Protein AF-A0AAV6LFU4-F1 (afdb_monomer)

Radius of gyration: 22.55 Å; Cα contacts (8 Å, |Δi|>4): 41; chains: 1; bounding box: 38×34×75 Å

InterPro domains:
  IPR006674 HD domain [PF13023] (10-73)
  IPR039356 5'-deoxynucleotidase YfbR/HDDC2 [PTHR11845] (11-84)

Sequence (85 aa):
MSSSNCGYVTAEEIGQLWTEYEENLSLEAKVVKDFDKVEMILQALEYETEQGKNLEE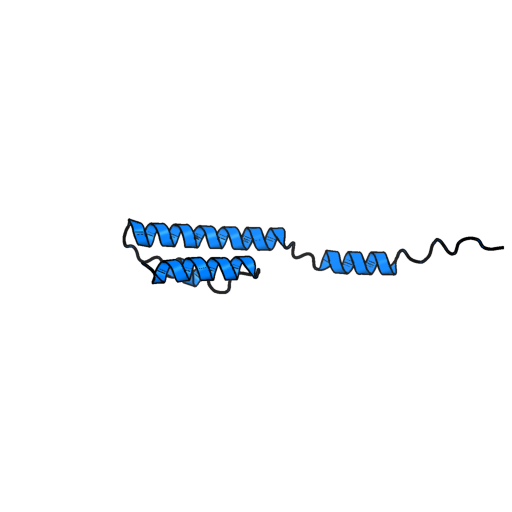FFQSTAGKFQTELGKAWASEIASRRTQS

Organism: NCBI:txid479676

Solvent-accessible surface area (backbone atoms only — not comparable to full-atom values): 5104 Å² total; per-residue (Å²): 133,92,80,78,96,75,84,84,66,72,60,64,56,48,48,51,55,48,47,67,52,62,69,61,68,47,69,64,61,42,48,51,59,20,46,57,51,48,51,55,41,48,53,37,50,51,45,26,71,76,69,70,47,89,49,61,67,55,49,59,70,44,60,88,68,48,83,40,72,65,37,46,52,49,49,51,50,55,55,51,51,65,75,73,109

pLDDT: mean 74.68, std 14.06, range [40.69, 90.19]

Mean predicted aligned error: 12.58 Å

Foldseek 3Di:
DDDDPDDPPCPVVVVVVVVVVVVPPPPVVLVVVLVVLLVQVLVVLVCCVPVVDDPVVSLVVCVPVRPDPVSVVSSVVSVVVSVVD

Secondary structure (DSSP, 8-state):
------SSSTTHHHHHHHHHHHT-S-HHHHHHHHHHHHHHHHHHHHHHHHH----HHHHHHHTT---SHHHHHHHHHHHHHHTT-

Structure (mmCIF, N/CA/C/O backbone):
data_AF-A0AAV6LFU4-F1
#
_entry.id   AF-A0AAV6LFU4-F1
#
loop_
_atom_site.group_PDB
_atom_site.id
_atom_site.type_symbol
_atom_site.label_atom_id
_atom_site.label_alt_id
_atom_site.label_comp_id
_atom_site.label_asym_id
_atom_site.label_entity_id
_atom_site.label_seq_id
_atom_site.pdbx_PDB_ins_code
_atom_site.Cartn_x
_atom_site.Cartn_y
_atom_site.Cartn_z
_atom_site.occupancy
_atom_site.B_iso_or_equiv
_atom_site.auth_seq_id
_atom_site.auth_comp_id
_atom_site.auth_asym_id
_atom_site.auth_atom_id
_atom_site.pdbx_PDB_model_num
ATOM 1 N N . MET A 1 1 ? 20.079 -26.840 -55.259 1.00 40.69 1 MET A N 1
ATOM 2 C CA . MET A 1 1 ? 20.606 -27.391 -53.996 1.00 40.69 1 MET A CA 1
ATOM 3 C C . MET A 1 1 ? 20.080 -26.527 -52.870 1.00 40.69 1 MET A C 1
ATOM 5 O O . MET A 1 1 ? 20.395 -25.349 -52.822 1.00 40.69 1 MET A O 1
ATOM 9 N N . SER A 1 2 ? 19.193 -27.102 -52.060 1.00 55.66 2 SER A N 1
ATOM 10 C CA . SER A 1 2 ? 18.784 -26.545 -50.773 1.00 55.66 2 SER A CA 1
ATOM 11 C C . SER A 1 2 ? 19.988 -26.598 -49.844 1.00 55.66 2 SER A C 1
ATOM 13 O O . SER A 1 2 ? 20.575 -27.672 -49.727 1.00 55.66 2 SER A O 1
ATOM 15 N N . SER A 1 3 ? 20.384 -25.475 -49.251 1.00 45.34 3 SER A N 1
ATOM 16 C CA . SER A 1 3 ? 21.209 -25.424 -48.040 1.00 45.34 3 SER A CA 1
ATOM 17 C C . SER A 1 3 ? 21.212 -24.001 -47.484 1.00 45.34 3 SER A C 1
ATOM 19 O O . SER A 1 3 ? 21.931 -23.129 -47.958 1.00 45.34 3 SER A O 1
ATOM 21 N N . SER A 1 4 ? 20.388 -23.833 -46.452 1.00 51.41 4 SER A N 1
ATOM 22 C CA . SER A 1 4 ? 20.751 -23.127 -45.223 1.00 51.41 4 SER A CA 1
ATOM 23 C C . SER A 1 4 ? 20.965 -21.617 -45.319 1.00 51.41 4 SER A C 1
ATOM 25 O O . SER A 1 4 ? 22.077 -21.119 -45.171 1.00 51.41 4 SER A O 1
ATOM 27 N N . ASN A 1 5 ? 19.854 -20.878 -45.393 1.00 50.09 5 ASN A N 1
ATOM 28 C CA . ASN A 1 5 ? 19.785 -19.515 -44.864 1.00 50.09 5 ASN A CA 1
ATOM 29 C C . ASN A 1 5 ? 19.764 -19.584 -43.320 1.00 50.09 5 ASN A C 1
ATOM 31 O O . ASN A 1 5 ? 18.747 -19.343 -42.681 1.00 50.09 5 ASN A O 1
ATOM 35 N N . CYS A 1 6 ? 20.868 -20.041 -42.727 1.00 53.22 6 CYS A N 1
ATOM 36 C CA . CYS A 1 6 ? 21.070 -20.137 -41.284 1.00 53.22 6 CYS A CA 1
ATOM 37 C C . CYS A 1 6 ? 22.177 -19.150 -40.919 1.00 53.22 6 CYS A C 1
ATOM 39 O O . CYS A 1 6 ? 23.354 -19.480 -41.038 1.00 53.22 6 CYS A O 1
ATOM 41 N N . GLY A 1 7 ? 21.813 -17.926 -40.531 1.00 53.66 7 GLY A N 1
ATOM 42 C CA . GLY A 1 7 ? 22.819 -16.971 -40.054 1.00 53.66 7 GLY A CA 1
ATOM 43 C C . GLY A 1 7 ? 22.423 -15.502 -39.935 1.00 53.66 7 GLY A C 1
ATOM 44 O O . GLY A 1 7 ? 23.253 -14.726 -39.482 1.00 53.66 7 GLY A O 1
ATOM 45 N N . TYR A 1 8 ? 21.204 -15.095 -40.306 1.00 51.69 8 TYR A N 1
ATOM 46 C CA . TYR A 1 8 ? 20.803 -13.675 -40.267 1.00 51.69 8 TYR A CA 1
ATOM 47 C C . TYR A 1 8 ? 19.475 -13.407 -39.548 1.00 51.69 8 TYR A C 1
ATOM 49 O O . TYR A 1 8 ? 18.863 -12.370 -39.758 1.00 51.69 8 TYR A O 1
ATOM 57 N N . VAL A 1 9 ? 19.029 -14.324 -38.686 1.00 57.62 9 VAL A N 1
ATOM 58 C CA . VAL A 1 9 ? 17.812 -14.121 -37.874 1.00 57.62 9 VAL A CA 1
ATOM 59 C C . VAL A 1 9 ? 18.146 -13.564 -36.471 1.00 57.62 9 VAL A C 1
ATOM 61 O O . VAL A 1 9 ? 17.307 -13.038 -35.757 1.00 57.62 9 VAL A O 1
ATOM 64 N N . THR A 1 10 ? 19.413 -13.569 -36.067 1.00 58.00 10 THR A N 1
ATOM 65 C CA . THR A 1 10 ? 19.794 -13.529 -34.645 1.00 58.00 10 THR A CA 1
ATOM 66 C C . THR A 1 10 ? 20.244 -12.173 -34.098 1.00 58.00 10 THR A C 1
ATOM 68 O O . THR A 1 10 ? 20.868 -12.138 -33.049 1.00 58.00 10 THR A O 1
ATOM 71 N N . ALA A 1 11 ? 19.977 -11.048 -34.760 1.00 58.78 11 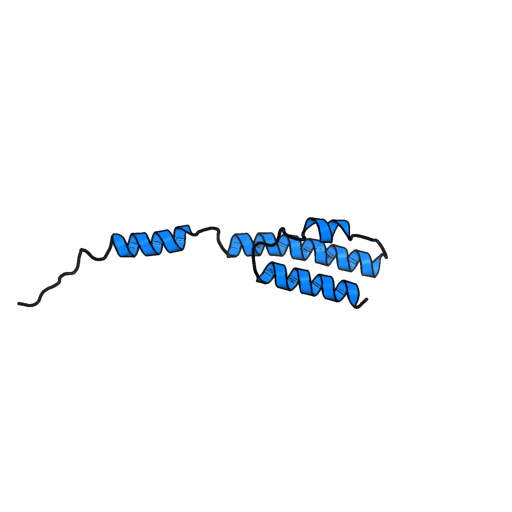ALA A N 1
ATOM 72 C CA . ALA A 1 11 ? 20.264 -9.728 -34.170 1.00 58.78 11 ALA A CA 1
ATOM 73 C C . ALA A 1 11 ? 18.982 -8.977 -33.802 1.00 58.78 11 ALA A C 1
ATOM 75 O O . ALA A 1 11 ? 18.895 -8.405 -32.721 1.00 58.78 11 ALA A O 1
ATOM 76 N N . GLU A 1 12 ? 17.975 -9.026 -34.672 1.00 61.28 12 GLU A N 1
ATOM 77 C CA . GLU A 1 12 ? 16.708 -8.321 -34.476 1.00 61.28 12 GLU A CA 1
ATOM 78 C C . GLU A 1 12 ? 15.772 -9.084 -33.527 1.00 61.28 12 GLU A C 1
ATOM 80 O O . GLU A 1 12 ? 15.246 -8.480 -32.599 1.00 61.28 12 GLU A O 1
ATOM 85 N N . GLU A 1 13 ? 15.665 -10.415 -33.650 1.00 62.81 13 GLU A N 1
ATOM 86 C CA . GLU A 1 13 ? 14.938 -11.244 -32.670 1.00 62.81 13 GLU A CA 1
ATOM 87 C C . GLU A 1 13 ? 15.630 -11.248 -31.303 1.00 62.81 13 GLU A C 1
ATOM 89 O O . GLU A 1 13 ? 14.969 -11.165 -30.271 1.00 62.81 13 GLU A O 1
ATOM 94 N N . ILE A 1 14 ? 16.971 -11.291 -31.281 1.00 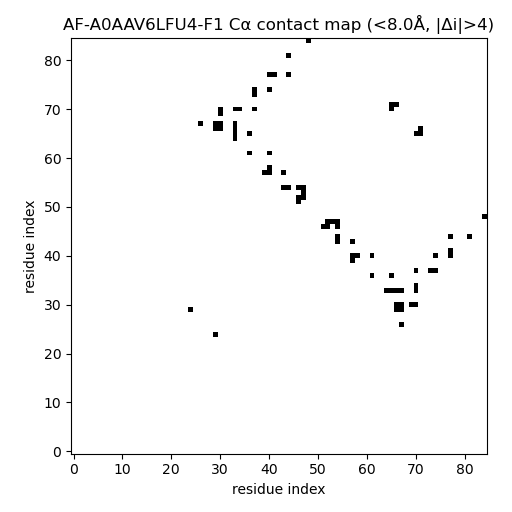64.81 14 ILE A N 1
ATOM 95 C CA . ILE A 1 14 ? 17.723 -11.185 -30.025 1.00 64.81 14 ILE A CA 1
ATOM 96 C C . ILE A 1 14 ? 17.508 -9.805 -29.413 1.00 64.81 14 ILE A C 1
ATOM 98 O O . ILE A 1 14 ? 17.243 -9.740 -28.224 1.00 64.81 14 ILE A O 1
ATOM 102 N N . GLY A 1 15 ? 17.551 -8.724 -30.196 1.00 66.25 15 GLY A N 1
ATOM 103 C CA . GLY A 1 15 ? 17.284 -7.366 -29.719 1.00 66.25 15 GLY A CA 1
ATOM 104 C C . GLY A 1 15 ? 15.849 -7.155 -29.226 1.00 66.25 15 GLY A C 1
ATOM 105 O O . GLY A 1 15 ? 15.659 -6.475 -28.222 1.00 66.25 15 GLY A O 1
ATOM 106 N N . GLN A 1 16 ? 14.847 -7.763 -29.867 1.00 66.44 16 GLN A N 1
ATOM 107 C CA . GLN A 1 16 ? 13.449 -7.717 -29.422 1.00 66.44 16 GLN A CA 1
ATOM 108 C C . GLN A 1 16 ? 13.237 -8.489 -28.117 1.00 66.44 16 GLN A C 1
ATOM 110 O O . GLN A 1 16 ? 12.678 -7.921 -27.185 1.00 66.44 16 GLN A O 1
ATOM 115 N N . LEU A 1 17 ? 13.772 -9.709 -27.993 1.00 59.44 17 LEU A N 1
ATOM 116 C CA . LEU A 1 17 ? 13.764 -10.469 -26.734 1.00 59.44 17 LEU A CA 1
ATOM 117 C C . LEU A 1 17 ? 14.562 -9.757 -25.629 1.00 59.44 17 LEU A C 1
ATOM 119 O O . LEU A 1 17 ? 14.187 -9.806 -24.461 1.00 59.44 17 LEU A O 1
ATOM 123 N N . TRP A 1 18 ? 15.654 -9.071 -25.986 1.00 59.25 18 TRP A N 1
ATOM 124 C CA . TRP A 1 18 ? 16.435 -8.263 -25.047 1.00 59.25 18 TRP A CA 1
ATOM 125 C C . TRP A 1 18 ? 15.701 -6.991 -24.626 1.00 59.25 18 TRP A C 1
ATOM 127 O O . TRP A 1 18 ? 15.833 -6.612 -23.476 1.00 59.25 18 TRP A O 1
ATOM 137 N N . THR A 1 19 ? 14.896 -6.378 -25.502 1.00 62.38 19 THR A N 1
ATOM 138 C CA . THR A 1 19 ? 14.021 -5.233 -25.181 1.00 62.38 19 THR A CA 1
ATOM 139 C C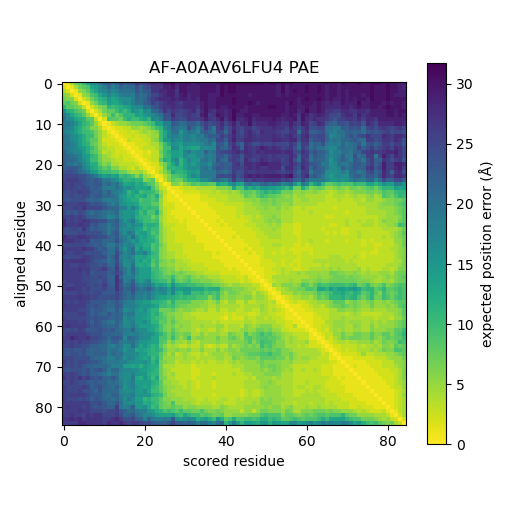 . THR A 1 19 ? 12.860 -5.673 -24.281 1.0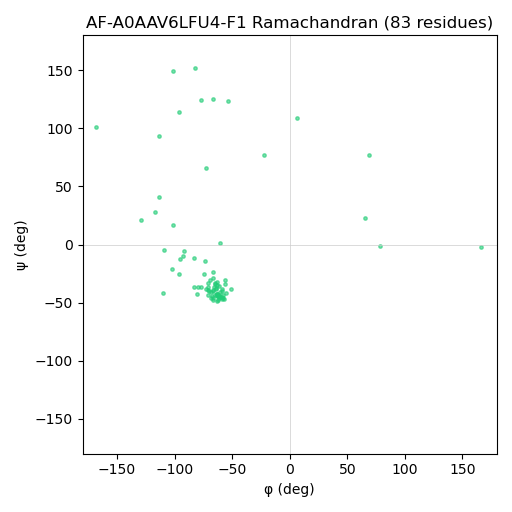0 62.38 19 THR A C 1
ATOM 141 O O . THR A 1 19 ? 12.559 -4.995 -23.308 1.00 62.38 19 THR A O 1
ATOM 144 N N . GLU A 1 20 ? 12.273 -6.847 -24.532 1.00 58.97 20 GLU A N 1
ATOM 145 C CA . GLU A 1 20 ? 11.244 -7.484 -23.690 1.00 58.97 20 GLU A CA 1
ATOM 146 C C . GLU A 1 20 ? 11.799 -7.882 -22.304 1.00 58.97 20 GLU A C 1
ATOM 148 O O . GLU A 1 20 ? 11.109 -7.797 -21.290 1.00 58.97 20 GLU A O 1
ATOM 153 N N . TYR A 1 21 ? 13.083 -8.253 -22.242 1.00 52.56 21 TYR A N 1
ATOM 154 C CA . TYR A 1 21 ? 13.828 -8.452 -20.998 1.00 52.56 21 TYR A CA 1
ATOM 155 C C . TYR A 1 21 ? 14.248 -7.122 -20.351 1.00 52.56 21 TYR A C 1
ATOM 157 O O . TYR A 1 21 ? 14.222 -7.035 -19.131 1.00 52.56 21 TYR A O 1
ATOM 165 N N . GLU A 1 22 ? 14.614 -6.080 -21.114 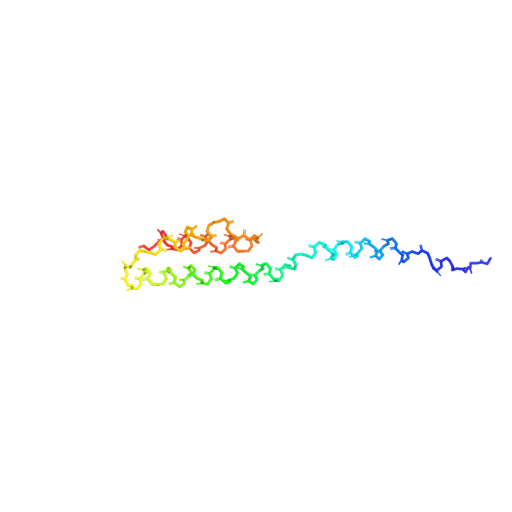1.00 49.41 22 GLU A N 1
ATOM 166 C CA . GLU A 1 22 ? 14.981 -4.725 -20.645 1.00 49.41 22 GLU A CA 1
ATOM 167 C C . GLU A 1 22 ? 13.787 -3.892 -20.165 1.00 49.41 22 GLU A C 1
ATOM 169 O O . GLU A 1 22 ? 13.975 -2.961 -19.380 1.00 49.41 22 GLU A O 1
ATOM 174 N N . GLU A 1 23 ? 12.555 -4.309 -20.472 1.00 55.22 23 GLU A N 1
ATOM 175 C CA . GLU A 1 23 ? 11.373 -3.939 -19.681 1.00 55.22 23 GLU A CA 1
ATOM 176 C C . GLU A 1 23 ? 11.471 -4.431 -18.207 1.00 55.22 23 GLU A C 1
ATOM 178 O O . GLU A 1 23 ? 10.591 -4.150 -17.385 1.00 55.22 23 GLU A O 1
ATOM 183 N N . ASN A 1 24 ? 12.596 -5.085 -17.853 1.00 45.94 24 ASN A N 1
ATOM 184 C CA . ASN A 1 24 ? 13.334 -5.138 -16.579 1.00 45.94 24 ASN A CA 1
ATOM 185 C C . ASN A 1 24 ? 13.086 -3.960 -15.627 1.00 45.94 24 ASN A C 1
ATOM 187 O O . ASN A 1 24 ? 13.928 -3.119 -15.309 1.00 45.94 24 ASN A O 1
ATOM 191 N N . LEU A 1 25 ? 11.935 -4.037 -14.993 1.00 52.72 25 LEU A N 1
ATOM 192 C CA . LEU A 1 25 ? 11.718 -3.545 -13.651 1.00 52.72 25 LEU A CA 1
ATOM 193 C C . LEU A 1 25 ? 11.444 -4.740 -12.725 1.00 52.72 25 LEU A C 1
ATOM 195 O O . LEU A 1 25 ? 10.497 -4.629 -11.954 1.00 52.72 25 LEU A O 1
ATOM 199 N N . SER A 1 26 ? 12.174 -5.865 -12.895 1.00 60.56 26 SER A N 1
ATOM 200 C CA . SER A 1 26 ? 11.964 -7.211 -12.304 1.00 60.56 26 SER A CA 1
ATOM 201 C C . SER A 1 26 ? 10.665 -7.338 -11.511 1.00 60.56 26 SER A C 1
ATOM 203 O O . SER A 1 26 ? 10.519 -6.791 -10.411 1.00 60.56 26 SER A O 1
ATOM 205 N N . LEU A 1 27 ? 9.714 -8.085 -12.073 1.00 67.75 27 LEU A N 1
ATOM 206 C CA . LEU A 1 27 ? 8.443 -8.355 -11.414 1.00 67.75 27 LEU A CA 1
ATOM 207 C C . LEU A 1 27 ? 8.677 -8.881 -9.994 1.00 67.75 27 LEU A C 1
ATOM 209 O O . LEU A 1 27 ? 8.001 -8.446 -9.074 1.00 67.75 27 LEU A O 1
ATOM 213 N N . GLU A 1 28 ? 9.695 -9.713 -9.794 1.00 73.06 28 GLU A N 1
ATOM 214 C CA . GLU A 1 28 ? 10.114 -10.225 -8.494 1.00 73.06 28 GLU A CA 1
ATOM 215 C C . GLU A 1 28 ? 10.550 -9.102 -7.547 1.00 73.06 28 GLU A C 1
ATOM 217 O O . GLU A 1 28 ? 10.089 -9.058 -6.413 1.00 73.06 28 GLU A O 1
ATOM 222 N N . ALA A 1 29 ? 11.371 -8.145 -7.989 1.00 74.94 29 ALA A N 1
ATOM 223 C CA . ALA A 1 29 ? 11.790 -7.014 -7.158 1.00 74.94 29 ALA A CA 1
ATOM 224 C C . ALA A 1 29 ? 10.618 -6.085 -6.792 1.00 74.94 29 ALA A C 1
ATOM 226 O O . ALA A 1 29 ? 10.562 -5.563 -5.674 1.00 74.94 29 ALA A O 1
ATOM 227 N N . LYS A 1 30 ? 9.662 -5.885 -7.708 1.00 78.00 30 LYS A N 1
ATOM 228 C CA . LYS A 1 30 ? 8.415 -5.153 -7.426 1.00 78.00 30 LYS A CA 1
ATOM 229 C C . LYS A 1 30 ? 7.517 -5.910 -6.460 1.00 78.00 30 LYS A C 1
ATOM 231 O O . LYS A 1 30 ? 7.004 -5.305 -5.524 1.00 78.00 30 LYS A O 1
ATOM 236 N N . VAL A 1 31 ? 7.367 -7.217 -6.661 1.00 82.62 31 VAL A N 1
ATOM 237 C CA . VAL A 1 31 ? 6.608 -8.105 -5.778 1.00 82.62 31 VAL A CA 1
ATOM 238 C C . VAL A 1 31 ? 7.222 -8.098 -4.385 1.00 82.62 31 VAL A C 1
ATOM 240 O O . VAL A 1 31 ? 6.491 -7.919 -3.425 1.00 82.62 31 VAL A O 1
ATOM 243 N N . VAL A 1 32 ? 8.547 -8.192 -4.252 1.00 84.88 32 VAL A N 1
ATOM 244 C CA . VAL A 1 32 ? 9.238 -8.138 -2.953 1.00 84.88 32 VAL A CA 1
ATOM 245 C C . VAL A 1 32 ? 9.026 -6.785 -2.267 1.00 84.88 32 VAL A C 1
ATOM 247 O O . VAL A 1 32 ? 8.714 -6.746 -1.081 1.00 84.88 32 VAL A O 1
ATOM 250 N N . LYS A 1 33 ? 9.113 -5.666 -3.001 1.00 84.31 33 LYS A N 1
ATOM 251 C CA . LYS A 1 33 ? 8.829 -4.325 -2.449 1.00 84.31 33 LYS A CA 1
ATOM 252 C C . LYS A 1 33 ? 7.367 -4.112 -2.067 1.00 84.31 33 LYS A C 1
ATOM 254 O O . LYS A 1 33 ? 7.078 -3.265 -1.226 1.00 84.31 33 LYS A O 1
ATOM 259 N N . ASP A 1 34 ? 6.440 -4.780 -2.737 1.00 87.75 34 ASP A N 1
ATOM 260 C CA . ASP A 1 34 ? 5.028 -4.732 -2.376 1.00 87.75 34 ASP A CA 1
ATOM 261 C C . ASP A 1 34 ? 4.734 -5.662 -1.200 1.00 87.75 34 ASP A C 1
ATOM 263 O O . ASP A 1 34 ? 3.981 -5.273 -0.314 1.00 87.75 34 ASP A O 1
ATOM 267 N N . PHE A 1 35 ? 5.391 -6.822 -1.139 1.00 87.56 35 PHE A N 1
ATOM 268 C CA . PHE A 1 35 ? 5.313 -7.768 -0.030 1.00 87.56 35 PHE A CA 1
ATOM 269 C C . PHE A 1 35 ? 5.752 -7.119 1.285 1.00 87.56 35 PHE A C 1
ATOM 271 O O . PHE A 1 35 ? 5.017 -7.188 2.260 1.00 87.56 35 PHE A O 1
ATOM 278 N N . ASP A 1 36 ? 6.883 -6.409 1.284 1.00 88.19 36 ASP A N 1
ATOM 279 C CA . ASP A 1 36 ? 7.391 -5.656 2.442 1.00 88.19 36 ASP A CA 1
ATOM 280 C C . ASP A 1 36 ? 6.352 -4.653 2.987 1.00 88.19 36 ASP A C 1
ATOM 282 O O . ASP A 1 36 ? 6.098 -4.562 4.185 1.00 88.19 36 ASP A O 1
ATOM 286 N N . LYS A 1 37 ? 5.644 -3.951 2.093 1.00 88.31 37 LYS A N 1
ATOM 287 C CA . LYS A 1 37 ? 4.579 -3.009 2.482 1.00 88.31 37 LYS A CA 1
ATOM 288 C C . LYS A 1 37 ? 3.315 -3.710 2.971 1.00 88.31 37 LYS A C 1
ATOM 290 O O . LYS A 1 37 ? 2.663 -3.188 3.872 1.00 88.31 37 LYS A O 1
ATOM 295 N N . VAL A 1 38 ? 2.943 -4.833 2.351 1.00 88.19 38 VAL A N 1
ATOM 296 C CA . VAL A 1 38 ? 1.795 -5.657 2.763 1.00 88.19 38 VAL A CA 1
ATOM 297 C C . VAL A 1 38 ? 2.029 -6.222 4.163 1.00 88.19 38 VAL A C 1
ATOM 299 O O . VAL A 1 38 ? 1.126 -6.182 4.990 1.00 88.19 38 VAL A O 1
ATOM 302 N N . GLU A 1 39 ? 3.241 -6.690 4.449 1.00 89.56 39 GLU A N 1
ATOM 303 C CA . GLU A 1 39 ? 3.635 -7.203 5.762 1.00 89.56 39 GLU A CA 1
ATOM 304 C C . GLU A 1 39 ? 3.570 -6.103 6.833 1.00 89.56 39 GLU A C 1
ATOM 306 O O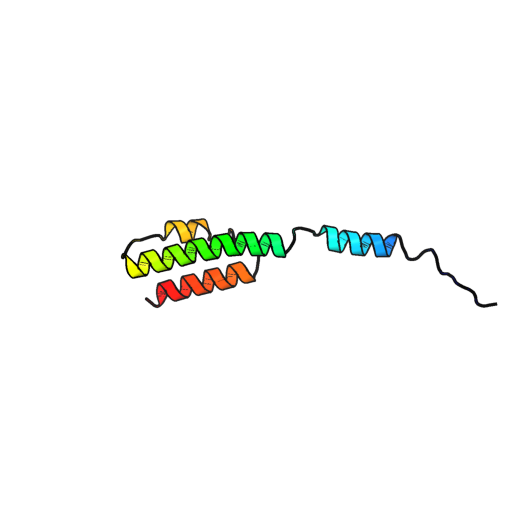 . GLU A 1 39 ? 2.945 -6.298 7.874 1.00 89.56 39 GLU A O 1
ATOM 311 N N . MET A 1 40 ? 4.048 -4.894 6.518 1.00 90.19 40 MET A N 1
ATOM 312 C CA . MET A 1 40 ? 3.951 -3.742 7.420 1.00 90.19 40 MET A CA 1
ATOM 313 C C . MET A 1 40 ? 2.500 -3.384 7.798 1.00 90.19 40 MET A C 1
ATOM 315 O O . MET A 1 40 ? 2.211 -3.136 8.970 1.00 90.19 40 MET A O 1
ATOM 319 N N . ILE A 1 41 ? 1.566 -3.349 6.837 1.00 89.69 41 ILE A N 1
ATOM 320 C CA . ILE A 1 41 ? 0.150 -3.060 7.146 1.00 89.69 41 ILE A CA 1
ATOM 321 C C . ILE A 1 41 ? -0.568 -4.235 7.812 1.00 89.69 41 ILE A C 1
ATOM 323 O O . ILE A 1 41 ? -1.533 -4.017 8.541 1.00 89.69 41 ILE A O 1
ATOM 327 N N . LEU A 1 42 ? -0.109 -5.467 7.583 1.00 89.00 42 LEU A N 1
ATOM 328 C CA . LEU A 1 42 ? -0.632 -6.647 8.262 1.00 89.00 42 LEU A CA 1
ATOM 329 C C . LEU A 1 42 ? -0.289 -6.599 9.752 1.00 89.00 42 LEU A C 1
ATOM 331 O O . LEU A 1 42 ? -1.186 -6.733 10.579 1.00 89.00 42 LEU A O 1
ATOM 335 N N . GLN A 1 43 ? 0.972 -6.311 10.089 1.00 88.69 43 GLN A N 1
ATOM 336 C CA . GLN A 1 43 ? 1.370 -6.089 11.478 1.00 88.69 43 GLN A CA 1
ATOM 337 C C . GLN A 1 43 ? 0.572 -4.940 12.098 1.00 88.69 43 GLN A C 1
ATOM 339 O O . GLN A 1 43 ? 0.079 -5.064 13.216 1.00 88.69 43 GLN A O 1
ATOM 344 N N . ALA A 1 44 ? 0.395 -3.829 11.370 1.00 89.00 44 ALA A N 1
ATOM 345 C CA . ALA A 1 44 ? -0.423 -2.721 11.850 1.00 89.00 44 ALA A CA 1
ATOM 346 C C . ALA A 1 44 ? -1.854 -3.178 12.184 1.00 89.00 44 ALA A C 1
ATOM 348 O O . ALA A 1 44 ? -2.328 -2.881 13.276 1.00 89.00 44 ALA A O 1
ATOM 349 N N . LEU A 1 45 ? -2.510 -3.952 11.309 1.00 87.25 45 LEU A N 1
ATOM 350 C CA . LEU A 1 45 ? -3.846 -4.507 11.558 1.00 87.25 45 LEU A CA 1
ATOM 351 C C . LEU A 1 45 ? -3.894 -5.376 12.825 1.00 87.25 45 LEU A C 1
ATOM 353 O O . LEU A 1 45 ? -4.817 -5.243 13.631 1.00 87.25 45 LEU A O 1
ATOM 357 N N . GLU A 1 46 ? -2.915 -6.262 13.007 1.00 87.69 46 GLU A N 1
ATOM 358 C CA . GLU A 1 46 ? -2.824 -7.129 14.188 1.00 87.69 46 GLU A CA 1
ATOM 359 C C . GLU A 1 46 ? -2.652 -6.299 15.466 1.00 87.69 46 GLU A C 1
ATOM 361 O O . GLU A 1 46 ? -3.378 -6.504 16.437 1.00 87.69 46 GLU A O 1
ATOM 366 N N . TYR A 1 47 ? -1.790 -5.279 15.445 1.00 87.56 47 TYR A N 1
ATOM 367 C CA . TYR A 1 47 ? -1.635 -4.345 16.562 1.00 87.56 47 TYR A CA 1
ATOM 368 C C . TYR A 1 47 ? -2.896 -3.510 16.835 1.00 87.56 47 TYR A C 1
ATOM 370 O O . TYR A 1 47 ? -3.205 -3.264 18.005 1.00 87.56 47 TYR A O 1
ATOM 378 N N . GLU A 1 48 ? -3.626 -3.060 15.805 1.00 85.94 48 GLU A N 1
ATOM 379 C CA . GLU A 1 48 ? -4.915 -2.374 15.988 1.00 85.94 48 GLU A CA 1
ATOM 380 C C . GLU A 1 48 ? -5.927 -3.310 16.669 1.00 85.94 48 GLU A C 1
ATOM 382 O O . GLU A 1 48 ? -6.598 -2.907 17.618 1.00 85.94 48 GLU A O 1
ATOM 387 N N . THR A 1 49 ? -5.982 -4.572 16.235 1.00 82.81 49 THR A N 1
ATOM 388 C CA . THR A 1 49 ? -6.936 -5.579 16.726 1.00 82.81 49 THR A CA 1
ATOM 389 C C . THR A 1 49 ? -6.616 -6.033 18.153 1.00 82.81 49 THR A C 1
ATOM 391 O O . THR A 1 49 ? -7.514 -6.137 18.987 1.00 82.81 49 THR A O 1
ATOM 394 N N . GLU A 1 50 ? -5.343 -6.286 18.467 1.00 84.19 50 GLU A N 1
ATOM 395 C CA . GLU A 1 50 ? -4.925 -6.790 19.779 1.00 84.19 50 GLU A CA 1
ATOM 396 C C . GLU A 1 50 ? -4.759 -5.688 20.832 1.00 84.19 50 GLU A C 1
ATOM 398 O O . GLU A 1 50 ? -5.055 -5.908 22.007 1.00 84.19 50 GLU A O 1
ATOM 403 N N . GLN A 1 51 ? -4.264 -4.504 20.445 1.00 81.88 51 GLN A N 1
ATOM 404 C CA . GLN A 1 51 ? -3.944 -3.420 21.387 1.00 81.88 51 GLN A CA 1
ATOM 405 C C . GLN A 1 51 ? -4.898 -2.223 21.311 1.00 81.88 51 GLN A C 1
ATOM 407 O O . GLN A 1 51 ? -4.756 -1.297 22.113 1.00 81.88 51 GLN A O 1
ATOM 412 N N . GLY A 1 52 ? -5.844 -2.201 20.365 1.00 78.44 52 GLY A N 1
ATOM 413 C CA . GLY A 1 52 ? -6.802 -1.103 20.204 1.00 78.44 52 GLY A CA 1
ATOM 414 C C . GLY A 1 52 ? -6.157 0.226 19.800 1.00 78.44 52 GLY A C 1
ATOM 415 O O . GLY A 1 52 ? -6.702 1.294 20.083 1.00 78.44 52 GLY A O 1
ATOM 416 N N . LYS A 1 53 ? -4.962 0.188 19.199 1.00 78.56 53 LYS A N 1
ATOM 417 C CA . LYS A 1 53 ? -4.283 1.385 18.686 1.00 78.56 53 LYS A CA 1
ATOM 418 C C . LYS A 1 53 ? -4.831 1.743 17.312 1.00 78.56 53 LYS A C 1
ATOM 420 O O . LYS A 1 53 ? -5.267 0.868 16.583 1.00 78.56 53 LYS A O 1
ATOM 425 N N . ASN A 1 54 ? -4.787 3.024 16.958 1.00 78.06 54 ASN A N 1
ATOM 426 C CA . ASN A 1 54 ? -5.066 3.462 15.596 1.00 78.06 54 ASN A CA 1
ATOM 427 C C . ASN A 1 54 ? -3.731 3.607 14.858 1.00 78.06 54 ASN A C 1
ATOM 429 O O . ASN A 1 54 ? -2.910 4.447 15.224 1.00 78.06 54 ASN A O 1
ATOM 433 N N . LEU A 1 55 ? -3.518 2.757 13.860 1.00 84.94 55 LEU A N 1
ATOM 434 C CA . LEU A 1 55 ? -2.330 2.701 13.010 1.00 84.94 55 LEU A CA 1
ATOM 435 C C . LEU A 1 55 ? -2.704 2.998 11.551 1.00 84.94 55 LEU A C 1
ATOM 437 O O . LEU A 1 55 ? -2.028 2.569 10.617 1.00 84.94 55 LEU A O 1
ATOM 441 N N . GLU A 1 56 ? -3.767 3.780 11.342 1.00 81.69 56 GLU A N 1
ATOM 442 C CA . GLU A 1 56 ? -4.250 4.179 10.018 1.00 81.69 56 GLU A CA 1
ATOM 443 C C . GLU A 1 56 ? -3.184 4.887 9.179 1.00 81.69 56 GLU A C 1
ATOM 445 O O . GLU A 1 56 ? -3.157 4.749 7.955 1.00 81.69 56 GLU A O 1
ATOM 450 N N . GLU A 1 57 ? -2.265 5.599 9.830 1.00 84.50 57 GLU A N 1
ATOM 451 C CA . GLU A 1 57 ? -1.133 6.245 9.169 1.00 84.50 57 GLU A CA 1
ATOM 452 C C . GLU A 1 57 ? -0.283 5.251 8.363 1.00 84.50 57 GLU A C 1
ATOM 454 O O . GLU A 1 57 ? 0.179 5.590 7.275 1.00 84.50 57 GLU A O 1
ATOM 459 N N . PHE A 1 58 ? -0.148 3.999 8.818 1.00 85.81 58 PHE A N 1
ATOM 460 C CA . PHE A 1 58 ? 0.605 2.960 8.113 1.00 85.81 58 PHE A CA 1
ATOM 461 C C . PHE A 1 58 ? -0.123 2.513 6.842 1.00 85.81 58 PHE A C 1
ATOM 463 O O . PHE A 1 58 ? 0.503 2.370 5.787 1.00 85.81 58 PHE A O 1
ATOM 470 N N . PHE A 1 59 ? -1.450 2.398 6.893 1.00 83.56 59 PHE A N 1
ATOM 471 C CA . PHE A 1 59 ? -2.281 2.104 5.723 1.00 83.56 59 PHE A CA 1
ATOM 472 C C . PHE A 1 59 ? -2.257 3.245 4.707 1.00 83.56 59 PHE A C 1
ATOM 474 O O . PHE A 1 59 ? -2.028 3.016 3.520 1.00 83.56 59 PHE A O 1
ATOM 481 N N . GLN A 1 60 ? -2.412 4.491 5.158 1.00 84.69 60 GLN A N 1
ATOM 482 C CA . GLN A 1 60 ? -2.317 5.650 4.269 1.00 84.69 60 GLN A CA 1
ATOM 483 C C . GLN A 1 60 ? -0.909 5.804 3.685 1.00 84.69 60 GLN A C 1
ATOM 485 O O . GLN A 1 60 ? -0.759 6.173 2.522 1.00 84.69 60 GLN A O 1
ATOM 490 N N . SER A 1 61 ? 0.130 5.457 4.451 1.00 83.94 61 SER A N 1
ATOM 491 C CA . SER A 1 61 ? 1.512 5.515 3.976 1.00 83.94 61 SER A CA 1
ATOM 492 C C . SER A 1 61 ? 1.811 4.510 2.862 1.00 83.94 61 SER A C 1
ATOM 494 O O . SER A 1 61 ? 2.757 4.733 2.107 1.00 83.94 61 SER A O 1
ATOM 496 N N . THR A 1 62 ? 1.051 3.417 2.749 1.00 83.75 62 THR A N 1
ATOM 497 C CA . THR A 1 62 ? 1.238 2.378 1.722 1.00 83.75 62 THR A CA 1
ATOM 498 C C . THR A 1 62 ? 0.236 2.488 0.577 1.00 83.75 62 THR A C 1
ATOM 500 O O . THR A 1 62 ? 0.535 2.038 -0.533 1.00 83.75 62 THR A O 1
ATOM 503 N N . ALA A 1 63 ? -0.905 3.147 0.796 1.00 79.88 63 ALA A N 1
ATOM 504 C CA . ALA A 1 63 ? -1.892 3.441 -0.234 1.00 79.88 63 ALA A CA 1
ATOM 505 C C . ALA A 1 63 ? -1.246 4.166 -1.430 1.00 79.88 63 ALA A C 1
ATOM 507 O O . ALA A 1 63 ? -0.585 5.193 -1.294 1.00 79.88 63 ALA A O 1
ATOM 508 N N . GLY A 1 64 ? -1.394 3.591 -2.627 1.00 78.25 64 GLY A N 1
ATOM 509 C CA . GLY A 1 64 ? -0.801 4.125 -3.859 1.00 78.25 64 GLY A CA 1
ATOM 510 C C . GLY A 1 64 ? 0.694 3.833 -4.058 1.00 78.25 64 GLY A C 1
ATOM 511 O O . GLY A 1 64 ? 1.235 4.188 -5.103 1.00 78.25 64 GLY A O 1
ATOM 512 N N . LYS A 1 65 ? 1.370 3.153 -3.117 1.00 84.44 65 LYS A N 1
ATOM 513 C CA . LYS A 1 65 ? 2.769 2.706 -3.279 1.00 84.44 65 LYS A CA 1
ATOM 514 C C . LYS A 1 65 ? 2.908 1.292 -3.852 1.00 84.44 65 LYS A C 1
ATOM 516 O O . LYS A 1 65 ? 4.040 0.864 -4.094 1.00 84.44 65 LYS A O 1
ATOM 521 N N . PHE A 1 66 ? 1.801 0.574 -4.037 1.00 83.81 66 PHE A N 1
ATOM 522 C CA . PHE A 1 66 ? 1.781 -0.763 -4.634 1.00 83.81 66 PHE A CA 1
ATOM 523 C C . PHE A 1 66 ? 1.938 -0.678 -6.149 1.00 83.81 66 PHE A C 1
ATOM 525 O O . PHE A 1 66 ? 1.171 0.010 -6.825 1.00 83.81 66 PHE A O 1
ATOM 532 N N . GLN A 1 67 ? 2.943 -1.370 -6.677 1.00 79.44 67 GLN A N 1
ATOM 533 C CA . GLN A 1 67 ? 3.267 -1.351 -8.104 1.00 79.44 67 GLN A CA 1
ATOM 534 C C . GLN A 1 67 ? 2.650 -2.532 -8.856 1.00 79.44 67 GLN A C 1
ATOM 536 O O . GLN A 1 67 ? 2.406 -2.434 -10.055 1.00 79.44 67 GLN A O 1
ATOM 541 N N .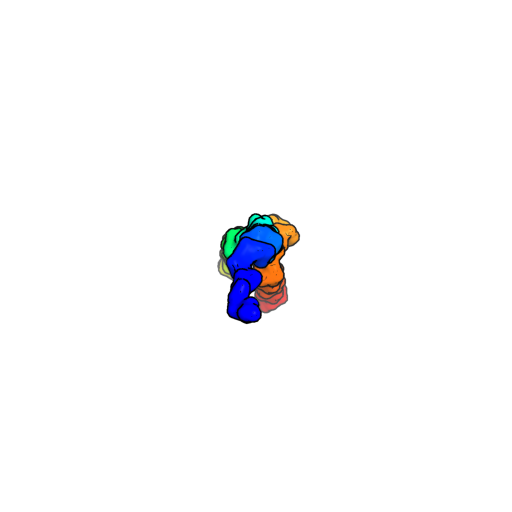 THR A 1 68 ? 2.395 -3.634 -8.156 1.00 82.31 68 THR A N 1
ATOM 542 C CA . THR A 1 68 ? 1.868 -4.883 -8.701 1.00 82.31 68 THR A CA 1
ATOM 543 C C . THR A 1 68 ? 0.377 -5.027 -8.419 1.00 82.31 68 THR A C 1
ATOM 545 O O . THR A 1 68 ? -0.132 -4.577 -7.391 1.00 82.31 68 THR A O 1
ATOM 548 N N . GLU A 1 69 ? -0.329 -5.709 -9.319 1.00 82.56 69 GLU A N 1
ATOM 549 C CA . GLU A 1 69 ? -1.741 -6.055 -9.110 1.00 82.56 69 GLU A CA 1
ATOM 550 C C . GLU A 1 69 ? -1.926 -6.980 -7.896 1.00 82.56 69 GLU A C 1
ATOM 552 O O . GLU A 1 69 ? -2.902 -6.842 -7.162 1.00 82.56 69 GLU A O 1
ATOM 557 N N . LEU A 1 70 ? -0.947 -7.851 -7.615 1.00 83.44 70 LEU A N 1
ATOM 558 C CA . LEU A 1 70 ? -0.943 -8.704 -6.424 1.00 83.44 70 LEU A CA 1
ATOM 559 C C . LEU A 1 70 ? -0.877 -7.880 -5.129 1.00 83.44 70 LEU A C 1
ATOM 561 O O . LEU A 1 70 ? -1.692 -8.083 -4.231 1.00 83.44 70 LEU A O 1
ATOM 565 N N . GLY A 1 71 ? 0.048 -6.916 -5.049 1.00 84.56 71 GLY A N 1
ATOM 566 C CA . GLY A 1 71 ? 0.181 -6.032 -3.890 1.00 84.56 71 GLY A CA 1
ATOM 567 C C . GLY A 1 71 ? -1.081 -5.206 -3.636 1.00 84.56 71 GLY A C 1
ATOM 568 O O . GLY A 1 71 ? -1.524 -5.091 -2.496 1.00 84.56 71 GLY A O 1
ATOM 569 N N . LYS A 1 72 ? -1.717 -4.696 -4.700 1.00 85.88 72 LYS A N 1
ATOM 570 C CA . LYS A 1 72 ? -3.006 -3.986 -4.606 1.00 85.88 72 LYS A CA 1
ATOM 571 C C . LYS A 1 72 ? -4.130 -4.893 -4.101 1.00 85.88 72 LYS A C 1
ATOM 573 O O . LYS A 1 72 ? -4.894 -4.474 -3.234 1.00 85.88 72 LYS A O 1
ATOM 578 N N . ALA A 1 73 ? -4.224 -6.121 -4.617 1.00 87.44 73 ALA A N 1
ATOM 579 C CA . ALA A 1 73 ? -5.237 -7.084 -4.194 1.00 87.44 73 ALA A CA 1
ATOM 580 C C . ALA A 1 73 ? -5.094 -7.437 -2.706 1.00 87.44 73 ALA A C 1
ATOM 582 O O . ALA A 1 73 ? -6.080 -7.419 -1.973 1.00 87.44 73 ALA A O 1
ATOM 583 N N . TRP A 1 74 ? -3.870 -7.679 -2.233 1.00 87.25 74 TRP A N 1
ATOM 584 C CA . TRP A 1 74 ? -3.618 -7.954 -0.818 1.00 87.25 74 TRP A CA 1
ATOM 585 C C . TRP A 1 74 ? -3.846 -6.743 0.083 1.00 87.25 74 TRP A C 1
ATOM 587 O O . TRP A 1 74 ? -4.456 -6.888 1.137 1.00 87.25 74 TRP A O 1
ATOM 597 N N . ALA A 1 75 ? -3.438 -5.543 -0.330 1.00 85.88 75 ALA A N 1
ATOM 598 C CA . ALA A 1 75 ? -3.752 -4.326 0.416 1.00 85.88 75 ALA A CA 1
ATOM 599 C C . ALA A 1 75 ? -5.270 -4.126 0.566 1.00 85.88 75 ALA A C 1
ATOM 601 O O . ALA A 1 75 ? -5.744 -3.763 1.642 1.00 85.88 75 ALA A O 1
ATOM 602 N N . SER A 1 76 ? -6.038 -4.420 -0.490 1.00 85.38 76 SER A N 1
ATOM 603 C CA . SER A 1 76 ? -7.502 -4.384 -0.448 1.00 85.38 76 SER A CA 1
ATOM 604 C C . SER A 1 76 ? -8.092 -5.456 0.473 1.00 85.38 76 SER A C 1
ATOM 606 O O . SER A 1 76 ? -9.053 -5.178 1.185 1.00 85.38 76 SER A O 1
ATOM 608 N N . GLU A 1 77 ? -7.529 -6.664 0.477 1.00 88.38 77 GLU A N 1
ATOM 609 C CA . GLU A 1 77 ? -7.932 -7.749 1.379 1.00 88.38 77 GLU A CA 1
ATOM 610 C C . GLU A 1 77 ? -7.699 -7.367 2.849 1.00 88.38 77 GLU A C 1
ATOM 612 O O . GLU A 1 77 ? -8.606 -7.490 3.671 1.00 88.38 77 GLU A O 1
ATOM 617 N N . ILE A 1 78 ? -6.522 -6.829 3.189 1.00 86.00 78 ILE A N 1
ATOM 618 C CA . ILE A 1 78 ? -6.208 -6.387 4.559 1.00 86.00 78 ILE A CA 1
ATOM 619 C C . ILE A 1 78 ? -7.140 -5.240 4.978 1.00 86.00 78 ILE A C 1
ATOM 621 O O . ILE A 1 78 ? -7.695 -5.267 6.076 1.00 86.00 78 ILE A O 1
ATOM 625 N N . ALA A 1 79 ? -7.393 -4.271 4.092 1.00 84.06 79 ALA A N 1
ATOM 626 C CA . ALA A 1 79 ? -8.353 -3.199 4.355 1.00 84.06 79 ALA A CA 1
ATOM 627 C C . ALA A 1 79 ? -9.786 -3.727 4.564 1.00 84.06 79 ALA A C 1
ATOM 629 O O . ALA A 1 79 ? -10.510 -3.211 5.414 1.00 84.06 79 ALA A O 1
ATOM 630 N N . SER A 1 80 ? -10.188 -4.776 3.838 1.00 85.50 80 SER A N 1
ATOM 631 C CA . SER A 1 80 ? -11.486 -5.429 4.036 1.00 85.50 80 SER A CA 1
ATOM 632 C C . SER A 1 80 ? -11.575 -6.184 5.364 1.00 85.50 80 SER A C 1
ATOM 634 O O . SER A 1 80 ? -12.661 -6.295 5.925 1.00 85.50 80 SER A O 1
ATOM 636 N N . ARG A 1 81 ? -10.465 -6.722 5.878 1.00 84.06 81 ARG A N 1
ATOM 637 C CA . ARG A 1 81 ? -10.433 -7.360 7.204 1.00 84.06 81 ARG A CA 1
ATOM 638 C C . ARG A 1 81 ? -10.559 -6.335 8.325 1.00 84.06 81 ARG A C 1
ATOM 640 O O . ARG A 1 81 ? -11.265 -6.593 9.295 1.00 84.06 81 ARG A O 1
ATOM 647 N N . ARG A 1 82 ? -9.958 -5.153 8.145 1.00 79.25 82 ARG A N 1
ATOM 648 C CA . ARG A 1 82 ? -10.095 -4.010 9.062 1.00 79.25 82 ARG A CA 1
ATOM 649 C C . ARG A 1 82 ? -11.547 -3.563 9.233 1.00 79.25 82 ARG A C 1
ATOM 651 O O . ARG A 1 82 ? -11.931 -3.198 10.331 1.00 79.25 82 ARG A O 1
ATOM 658 N N . THR A 1 83 ? -12.356 -3.586 8.171 1.00 73.12 83 THR A N 1
ATOM 659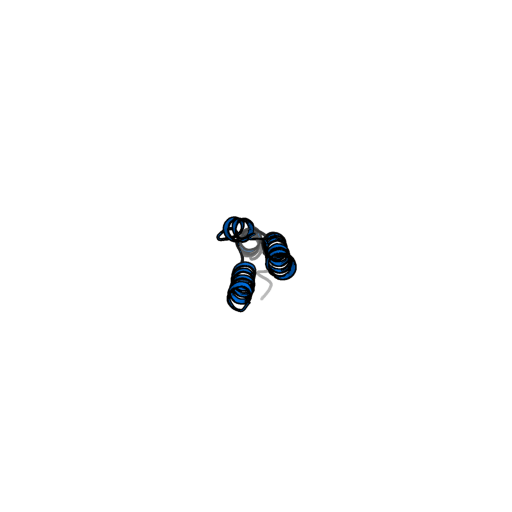 C CA . THR A 1 83 ? -13.778 -3.192 8.231 1.00 73.12 83 THR A CA 1
ATOM 660 C C . THR A 1 83 ? -14.718 -4.296 8.719 1.00 73.12 83 THR A C 1
ATOM 662 O O . THR A 1 83 ? -15.884 -4.009 8.986 1.00 73.12 83 THR A O 1
ATOM 665 N N . GLN A 1 84 ? -14.249 -5.544 8.811 1.00 64.81 84 GLN A N 1
ATOM 666 C CA . GLN A 1 84 ? -15.026 -6.677 9.330 1.00 64.81 84 GLN A CA 1
ATOM 667 C C . GLN A 1 84 ? -14.832 -6.923 10.835 1.00 64.81 84 GLN A C 1
ATOM 669 O O . GLN A 1 84 ? -15.575 -7.731 11.394 1.00 64.81 84 GLN A O 1
ATOM 674 N N . SER A 1 85 ? -13.861 -6.259 11.471 1.00 51.31 85 SER A N 1
ATOM 675 C CA . SER A 1 85 ? -13.662 -6.262 12.933 1.00 51.31 85 SER A CA 1
ATOM 676 C C . SER A 1 85 ? -14.352 -5.064 13.576 1.00 51.31 85 SER A C 1
ATOM 678 O O . SER A 1 85 ? -14.872 -5.234 14.700 1.00 51.31 85 SER A O 1
#